Protein AF-A0A432R4G4-F1 (afdb_monomer)

Foldseek 3Di:
DDDPVVVCQCPDPPDHDDLLNVLLVVLVVDDPLAAEDEDDPAAPPDRHQVVSVVSNCVSCVPPPHNYDYHYDYPPDDTDDDDDD

Secondary structure (DSSP, 8-state):
---HHHHHHHHSSSS---HHHHHHHHHTT-STT--EEEE-S-BTTTB-HHHHHHHHHHHTTTS---SEEEEPPTTSPPPP----

Mean predicted aligned error: 4.81 Å

Radius of gyration: 14.16 Å; Cα contacts (8 Å, |Δi|>4): 81; chains: 1; bounding box: 33×21×42 Å

Structure (mmCIF, N/CA/C/O backbone):
data_AF-A0A432R4G4-F1
#
_entry.id   AF-A0A432R4G4-F1
#
loop_
_atom_site.group_PDB
_atom_site.id
_atom_site.type_symbol
_atom_site.label_atom_id
_atom_site.label_alt_id
_atom_site.label_comp_id
_atom_site.label_asym_id
_atom_site.label_entity_id
_atom_site.label_seq_id
_atom_site.pdbx_PDB_ins_code
_atom_site.Cartn_x
_atom_site.Cartn_y
_atom_site.Cartn_z
_atom_site.occupancy
_atom_site.B_iso_or_equiv
_atom_site.auth_seq_id
_atom_site.auth_comp_id
_atom_site.auth_asym_id
_atom_site.auth_atom_id
_atom_site.pdbx_PDB_model_num
ATOM 1 N N . PRO A 1 1 ? -14.447 5.730 16.164 1.00 66.62 1 PRO A N 1
ATOM 2 C CA . PRO A 1 1 ? -13.296 5.090 16.855 1.00 66.62 1 PRO A CA 1
ATOM 3 C C . PRO A 1 1 ? -13.469 3.566 16.939 1.00 66.62 1 PRO A C 1
ATOM 5 O O . PRO A 1 1 ? -14.578 3.103 17.180 1.00 66.62 1 PRO A O 1
ATOM 8 N N . TYR A 1 2 ? -12.400 2.792 16.731 1.00 79.94 2 TYR A N 1
ATOM 9 C CA . TYR A 1 2 ? -12.498 1.330 16.704 1.00 79.94 2 TYR A CA 1
ATOM 10 C C . TYR A 1 2 ? -12.780 0.688 18.079 1.00 79.94 2 TYR A C 1
ATOM 12 O O . TYR A 1 2 ? -12.287 1.195 19.094 1.00 79.94 2 TYR A O 1
ATOM 20 N N . PRO A 1 3 ? -13.504 -0.450 18.126 1.00 88.81 3 PRO A N 1
ATOM 21 C CA . PRO A 1 3 ? -13.643 -1.257 19.337 1.00 88.81 3 PRO A CA 1
ATOM 22 C C . PRO A 1 3 ? -12.280 -1.763 19.830 1.00 88.81 3 PRO A C 1
ATOM 24 O O . PRO A 1 3 ? -11.367 -1.979 19.029 1.00 88.81 3 PRO A O 1
ATOM 27 N N . LEU A 1 4 ? -12.148 -2.004 21.139 1.00 90.75 4 LEU A N 1
ATOM 28 C CA . LEU A 1 4 ? -10.901 -2.486 21.753 1.00 90.75 4 LEU A CA 1
ATOM 29 C C . LEU A 1 4 ? -10.302 -3.733 21.070 1.00 90.75 4 LEU A C 1
ATOM 31 O O . LEU A 1 4 ? -9.108 -3.690 20.773 1.00 90.75 4 LEU A O 1
ATOM 35 N N . PRO A 1 5 ? -11.077 -4.784 20.726 1.00 89.62 5 PRO A N 1
ATOM 36 C CA . PRO A 1 5 ? -10.530 -5.946 20.019 1.00 89.62 5 PRO A CA 1
ATOM 37 C C . PRO A 1 5 ? -9.890 -5.590 18.672 1.00 89.62 5 PRO A C 1
ATOM 39 O O . PRO A 1 5 ? -8.851 -6.130 18.296 1.00 89.62 5 PRO A O 1
ATOM 42 N N . LEU A 1 6 ? -10.479 -4.636 17.945 1.00 86.88 6 LEU A N 1
ATOM 43 C CA . LEU A 1 6 ? -9.953 -4.214 16.652 1.00 86.88 6 LEU A CA 1
ATOM 44 C C . LEU A 1 6 ? -8.669 -3.393 16.821 1.00 86.88 6 LEU A C 1
ATOM 46 O O . LEU A 1 6 ? -7.717 -3.598 16.074 1.00 86.88 6 LEU A O 1
ATOM 50 N N . LYS A 1 7 ? -8.612 -2.519 17.836 1.00 87.56 7 LYS A N 1
ATOM 51 C CA . LYS A 1 7 ? -7.382 -1.795 18.194 1.00 87.56 7 LYS A CA 1
ATOM 52 C C . LYS A 1 7 ? -6.256 -2.767 18.545 1.00 87.56 7 LYS A C 1
ATOM 54 O O . LYS A 1 7 ? -5.150 -2.614 18.043 1.00 87.56 7 LYS A O 1
ATOM 59 N N . GLN A 1 8 ? -6.542 -3.794 19.346 1.00 89.88 8 GLN A N 1
ATOM 60 C CA . GLN A 1 8 ? -5.564 -4.827 19.699 1.00 89.88 8 GLN A CA 1
ATOM 61 C C . GLN A 1 8 ? -5.036 -5.557 18.463 1.00 89.88 8 GLN A C 1
ATOM 63 O O . GLN A 1 8 ? -3.828 -5.728 18.339 1.00 89.88 8 GLN A O 1
ATOM 68 N N . ARG A 1 9 ? -5.914 -5.922 17.519 1.00 87.88 9 ARG A N 1
ATOM 69 C CA . ARG A 1 9 ? -5.496 -6.548 16.258 1.00 87.88 9 ARG A CA 1
ATOM 70 C C . ARG A 1 9 ? -4.586 -5.632 15.436 1.00 87.88 9 ARG A C 1
ATOM 72 O O . ARG A 1 9 ? -3.539 -6.085 14.989 1.00 87.88 9 ARG A O 1
ATOM 79 N N . VAL A 1 10 ? -4.960 -4.359 15.279 1.00 86.25 10 VAL A N 1
ATOM 80 C CA . VAL A 1 10 ? -4.175 -3.356 14.531 1.00 86.25 10 VAL A CA 1
ATOM 81 C C . VAL A 1 10 ? -2.794 -3.123 15.155 1.00 86.25 10 VAL A C 1
ATOM 83 O O . VAL A 1 10 ? -1.825 -2.957 14.426 1.00 86.25 10 VAL A O 1
ATOM 86 N N . HIS A 1 11 ? -2.687 -3.150 16.487 1.00 86.25 11 HIS A N 1
ATOM 87 C CA . HIS A 1 11 ? -1.412 -3.017 17.202 1.00 86.25 11 HIS A CA 1
ATOM 88 C C . HIS A 1 11 ? -0.599 -4.316 17.294 1.00 86.25 11 HIS A C 1
ATOM 90 O O . HIS A 1 11 ? 0.543 -4.292 17.755 1.00 86.25 11 HIS A O 1
ATOM 96 N N . SER A 1 12 ? -1.174 -5.457 16.919 1.00 86.94 12 SER A N 1
ATOM 97 C CA . SER A 1 12 ? -0.478 -6.735 16.999 1.00 86.94 12 SER A CA 1
ATOM 98 C C . SER A 1 12 ? 0.510 -6.907 15.843 1.00 86.94 12 SER A C 1
ATOM 100 O O . SER A 1 12 ? 0.429 -6.233 14.820 1.00 86.94 12 SER A O 1
ATOM 102 N N . LYS A 1 13 ? 1.427 -7.869 15.976 1.00 85.19 13 LYS A N 1
ATOM 103 C CA . 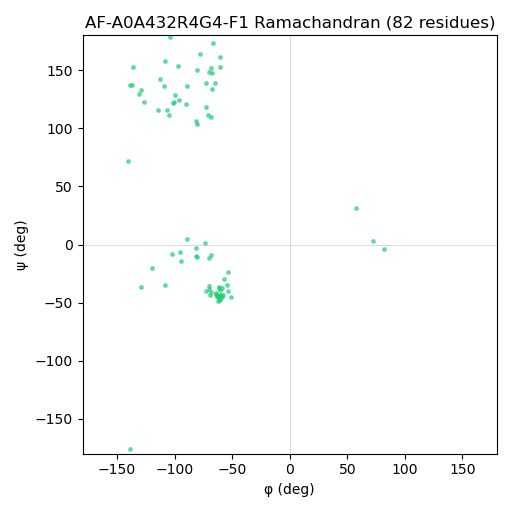LYS A 1 13 ? 2.379 -8.221 14.909 1.00 85.19 13 LYS A CA 1
ATOM 104 C C . LYS A 1 13 ? 1.741 -9.002 13.748 1.00 85.19 13 LYS A C 1
ATOM 106 O O . LYS A 1 13 ? 2.461 -9.452 12.864 1.00 85.19 13 LYS A O 1
ATOM 111 N N . GLN A 1 14 ? 0.433 -9.261 13.787 1.00 82.38 14 GLN A N 1
ATOM 112 C CA . GLN A 1 14 ? -0.251 -10.155 12.855 1.00 82.38 14 GLN A CA 1
ATOM 113 C C . GLN A 1 14 ? -1.577 -9.543 12.389 1.00 82.38 14 GLN A C 1
ATOM 115 O O . GLN A 1 14 ? -2.352 -9.000 13.169 1.00 82.38 14 GLN A O 1
ATOM 120 N N . GLY A 1 15 ? -1.871 -9.654 11.095 1.00 78.75 15 GLY A N 1
ATOM 121 C CA . GLY A 1 15 ? -3.161 -9.241 10.533 1.00 78.75 15 GLY A CA 1
ATOM 122 C C . GLY A 1 15 ? -3.320 -7.745 10.231 1.00 78.75 15 GLY A C 1
ATOM 123 O O . GLY A 1 15 ? -4.343 -7.374 9.658 1.00 78.75 15 GLY A O 1
ATOM 124 N N . HIS A 1 16 ? -2.338 -6.895 10.550 1.00 85.19 16 HIS A N 1
ATOM 125 C CA . HIS A 1 16 ? -2.252 -5.527 10.033 1.00 85.19 16 HIS A CA 1
ATOM 126 C C . HIS A 1 16 ? -0.864 -5.267 9.447 1.00 85.19 16 HIS A C 1
ATOM 128 O O . HIS A 1 16 ? 0.146 -5.590 10.067 1.00 85.19 16 HIS A O 1
ATOM 134 N N . LEU A 1 17 ? -0.832 -4.681 8.253 1.00 87.25 17 LEU A N 1
ATOM 135 C CA . LEU A 1 17 ? 0.383 -4.201 7.613 1.00 87.25 17 LEU A CA 1
ATOM 136 C C . LEU A 1 17 ? 0.390 -2.678 7.727 1.00 87.25 17 LEU A C 1
ATOM 138 O O . LEU A 1 17 ? -0.455 -2.012 7.129 1.00 87.25 17 LEU A O 1
ATOM 142 N N . ALA A 1 18 ? 1.311 -2.134 8.519 1.00 89.31 18 ALA A N 1
ATOM 143 C CA . ALA A 1 18 ? 1.438 -0.692 8.667 1.00 89.31 18 ALA A CA 1
ATOM 144 C C . ALA A 1 18 ? 1.923 -0.056 7.354 1.00 89.31 18 ALA A C 1
ATOM 146 O O . ALA A 1 18 ? 2.738 -0.640 6.641 1.00 89.31 18 ALA A O 1
ATOM 147 N N . ASN A 1 19 ? 1.497 1.180 7.066 1.00 91.50 19 ASN A N 1
ATOM 148 C CA . ASN A 1 19 ? 1.854 1.879 5.820 1.00 91.50 19 ASN A CA 1
ATOM 149 C C . ASN A 1 19 ? 3.372 1.962 5.581 1.00 91.50 19 ASN A C 1
ATOM 151 O O . ASN A 1 19 ? 3.816 1.886 4.442 1.00 91.50 19 ASN A O 1
ATOM 155 N N . GLY A 1 20 ? 4.172 2.111 6.644 1.00 92.38 20 GLY A N 1
ATOM 156 C CA . GLY A 1 20 ? 5.635 2.137 6.531 1.00 92.38 20 GLY A CA 1
ATOM 157 C C . GLY A 1 20 ? 6.228 0.785 6.129 1.00 92.38 20 GLY A C 1
ATOM 158 O O . GLY A 1 20 ? 7.111 0.733 5.278 1.00 92.38 20 GLY A O 1
ATOM 159 N N . ASP A 1 21 ? 5.712 -0.309 6.688 1.00 92.44 21 ASP A N 1
ATOM 160 C CA . ASP A 1 21 ? 6.161 -1.657 6.330 1.00 92.44 21 ASP A CA 1
ATOM 161 C C . ASP A 1 21 ? 5.711 -2.026 4.911 1.00 92.44 21 ASP A C 1
ATOM 163 O O . ASP A 1 21 ? 6.492 -2.599 4.155 1.00 92.44 21 ASP A O 1
ATOM 167 N N . ALA A 1 22 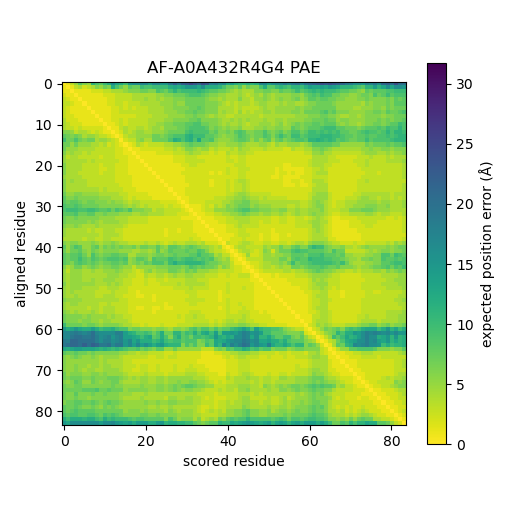? 4.498 -1.622 4.513 1.00 92.94 22 ALA A N 1
ATOM 168 C CA . ALA A 1 22 ? 4.019 -1.751 3.138 1.00 92.94 22 ALA A CA 1
ATOM 169 C C . ALA A 1 22 ? 4.902 -0.981 2.146 1.00 92.94 22 ALA A C 1
ATOM 171 O O . ALA A 1 22 ? 5.270 -1.523 1.107 1.00 92.94 22 ALA A O 1
ATOM 172 N N . ALA A 1 23 ? 5.269 0.264 2.470 1.00 93.44 23 ALA A N 1
ATOM 173 C CA . ALA A 1 23 ? 6.126 1.085 1.620 1.00 93.44 23 ALA A CA 1
ATOM 174 C C . ALA A 1 23 ? 7.523 0.467 1.457 1.00 93.44 23 ALA A C 1
ATOM 176 O O . ALA A 1 23 ? 8.016 0.365 0.336 1.00 93.44 23 ALA A O 1
ATOM 177 N N . ARG A 1 24 ? 8.129 -0.014 2.552 1.00 94.06 24 ARG A N 1
ATOM 178 C CA . ARG A 1 24 ? 9.433 -0.693 2.511 1.00 94.06 24 ARG A CA 1
ATOM 179 C C . ARG A 1 24 ? 9.379 -1.992 1.713 1.00 94.06 24 ARG A C 1
ATOM 181 O O . ARG A 1 24 ? 10.295 -2.283 0.952 1.00 94.06 24 ARG A O 1
ATOM 188 N N . PHE A 1 25 ? 8.314 -2.772 1.886 1.00 93.06 25 PHE A N 1
ATOM 189 C CA . PHE A 1 25 ? 8.097 -3.983 1.103 1.00 93.06 25 PHE A CA 1
ATOM 190 C C . PHE A 1 25 ? 7.989 -3.661 -0.390 1.00 93.06 25 PHE A C 1
ATOM 192 O O . PHE A 1 25 ? 8.700 -4.259 -1.191 1.00 93.06 25 PHE A O 1
ATOM 199 N N . LEU A 1 26 ? 7.178 -2.661 -0.747 1.00 93.12 26 LEU A N 1
ATOM 200 C CA . LEU A 1 26 ? 7.044 -2.194 -2.123 1.00 93.12 26 LEU A CA 1
ATOM 201 C C . LEU A 1 26 ? 8.384 -1.739 -2.705 1.00 93.12 26 LEU A C 1
ATOM 203 O O . LEU A 1 26 ? 8.694 -2.111 -3.828 1.00 93.12 26 LEU A O 1
ATOM 207 N N . ALA A 1 27 ? 9.199 -0.994 -1.953 1.00 92.00 27 ALA A N 1
ATOM 208 C CA . ALA A 1 27 ? 10.519 -0.554 -2.408 1.00 92.00 27 ALA A CA 1
ATOM 209 C C . ALA A 1 27 ? 11.440 -1.723 -2.810 1.00 92.00 27 ALA A C 1
ATOM 211 O O . ALA A 1 27 ? 12.264 -1.563 -3.705 1.00 92.00 27 ALA A O 1
ATOM 212 N N . GLY A 1 28 ? 11.276 -2.899 -2.194 1.00 91.88 28 GLY A N 1
ATOM 213 C CA . GLY A 1 28 ? 11.989 -4.124 -2.572 1.00 91.88 28 GLY A CA 1
ATOM 214 C C . GLY A 1 28 ? 11.408 -4.869 -3.781 1.00 91.88 28 GLY A C 1
ATOM 215 O O . GLY A 1 28 ? 12.053 -5.789 -4.272 1.00 91.88 28 GLY A O 1
ATOM 216 N N . LEU A 1 29 ? 10.213 -4.495 -4.245 1.00 90.62 29 LEU A N 1
ATOM 217 C CA . LEU A 1 29 ? 9.535 -5.072 -5.413 1.00 90.62 29 LEU A CA 1
ATOM 218 C C . LEU A 1 29 ? 9.625 -4.191 -6.663 1.00 90.62 29 LEU A C 1
ATOM 220 O O . LEU A 1 29 ? 9.177 -4.604 -7.727 1.00 90.62 29 LEU A O 1
ATOM 224 N N . VAL A 1 30 ? 10.128 -2.959 -6.540 1.00 90.25 30 VAL A N 1
ATOM 225 C CA . VAL A 1 30 ? 10.189 -2.042 -7.678 1.00 90.25 30 VAL A CA 1
ATOM 226 C C . VAL A 1 30 ? 11.240 -2.517 -8.673 1.00 90.25 30 VAL A C 1
ATOM 228 O O . VAL A 1 30 ? 12.441 -2.414 -8.428 1.00 90.25 30 VAL A O 1
ATOM 231 N N . ASP A 1 31 ? 10.766 -2.957 -9.830 1.00 87.50 31 ASP A N 1
ATOM 232 C CA . ASP A 1 31 ? 11.558 -3.197 -11.027 1.00 87.50 31 ASP A CA 1
ATOM 233 C C . ASP A 1 31 ? 10.801 -2.702 -12.274 1.00 87.50 31 ASP A C 1
ATOM 235 O O . ASP A 1 31 ? 9.736 -2.089 -12.174 1.00 87.50 31 ASP A O 1
ATOM 239 N N . SER A 1 32 ? 11.372 -2.923 -13.459 1.00 85.56 32 SER A N 1
ATOM 240 C CA . SER A 1 32 ? 10.804 -2.460 -14.729 1.00 85.56 32 SER A CA 1
ATOM 241 C C . SER A 1 32 ? 9.522 -3.180 -15.163 1.00 85.56 32 SER A C 1
ATOM 243 O O . SER A 1 32 ? 8.909 -2.748 -16.132 1.00 85.56 32 SER A O 1
ATOM 245 N N . SER A 1 33 ? 9.152 -4.286 -14.513 1.00 89.00 33 SER A N 1
ATOM 246 C CA . SER A 1 33 ? 7.942 -5.068 -14.803 1.00 89.00 33 SER A CA 1
ATOM 247 C C . SER A 1 33 ? 6.749 -4.675 -13.934 1.00 89.00 33 SER A C 1
ATOM 249 O O . SER A 1 33 ? 5.617 -5.045 -14.232 1.00 89.00 33 SER A O 1
ATOM 251 N N . LEU A 1 34 ? 6.976 -3.919 -12.857 1.00 90.69 34 LEU A N 1
ATOM 252 C CA . LEU A 1 34 ? 5.890 -3.409 -12.036 1.00 90.69 34 LEU A CA 1
ATOM 253 C C . LEU A 1 34 ? 5.159 -2.292 -12.792 1.00 90.69 34 LEU A C 1
ATOM 255 O O . LEU A 1 34 ? 5.747 -1.252 -13.081 1.00 90.69 34 LEU A O 1
ATOM 259 N N . GLU A 1 35 ? 3.869 -2.496 -13.064 1.00 91.44 35 GLU A N 1
ATOM 260 C CA . GLU A 1 35 ? 3.029 -1.537 -13.802 1.00 91.44 35 GLU A CA 1
ATOM 261 C C . GLU A 1 35 ? 2.000 -0.818 -12.922 1.00 91.44 35 GLU A C 1
ATOM 263 O O . GLU A 1 35 ? 1.719 0.366 -13.119 1.00 91.44 35 GLU A O 1
ATOM 268 N N . TYR A 1 36 ? 1.446 -1.506 -11.917 1.00 92.50 36 TYR A N 1
ATOM 269 C CA . TYR A 1 36 ? 0.367 -0.975 -11.083 1.00 92.50 36 TYR A CA 1
ATOM 270 C C . TYR A 1 36 ? 0.553 -1.320 -9.609 1.00 92.50 36 TYR A C 1
ATOM 272 O O . TYR A 1 36 ? 0.839 -2.457 -9.240 1.00 92.50 36 TYR A O 1
ATOM 280 N N . VAL A 1 37 ? 0.292 -0.338 -8.747 1.00 93.25 37 VAL A N 1
ATOM 281 C CA . VAL A 1 37 ? 0.230 -0.499 -7.294 1.00 93.25 37 VAL A CA 1
ATOM 282 C C . VAL A 1 37 ? -1.097 0.047 -6.791 1.00 93.25 37 VAL A C 1
ATOM 284 O O . VAL A 1 37 ? -1.407 1.224 -6.964 1.00 93.25 37 VAL A O 1
ATOM 287 N N . VAL A 1 38 ? -1.872 -0.795 -6.111 1.00 94.06 38 VAL A N 1
ATOM 288 C CA . VAL A 1 38 ? -3.128 -0.383 -5.475 1.00 94.06 38 VAL A CA 1
ATOM 289 C C . VAL A 1 38 ? -2.935 -0.316 -3.965 1.00 94.06 38 VAL A C 1
ATOM 291 O O . VAL A 1 38 ? -2.706 -1.335 -3.314 1.00 94.06 38 VAL A O 1
ATOM 294 N N . LEU A 1 39 ? -3.054 0.880 -3.386 1.00 93.38 39 LEU A N 1
ATOM 295 C CA . LEU A 1 39 ? -3.066 1.053 -1.934 1.00 93.38 39 LEU A CA 1
ATOM 296 C C . LEU A 1 39 ? -4.476 0.757 -1.421 1.00 93.38 39 LEU A C 1
ATOM 298 O O . LEU A 1 39 ? -5.409 1.533 -1.638 1.00 93.38 39 LEU A O 1
ATOM 302 N N . ALA A 1 40 ? -4.624 -0.397 -0.774 1.00 89.19 40 ALA A N 1
ATOM 303 C CA . ALA A 1 40 ? -5.887 -0.898 -0.243 1.00 89.19 40 ALA A CA 1
ATOM 304 C C . ALA A 1 40 ? -5.992 -0.735 1.282 1.00 89.19 40 ALA A C 1
ATOM 306 O O . ALA A 1 40 ? -5.072 -0.258 1.944 1.00 89.19 40 ALA A O 1
ATOM 307 N N . HIS A 1 41 ? -7.135 -1.148 1.847 1.00 78.38 41 HIS A N 1
ATOM 308 C CA . HIS A 1 41 ? -7.414 -1.092 3.291 1.00 78.38 41 HIS A CA 1
ATOM 309 C C . HIS A 1 41 ? -7.317 0.323 3.892 1.00 78.38 41 HIS A C 1
ATOM 311 O O . HIS A 1 41 ? -6.964 0.510 5.063 1.00 78.38 41 HIS A O 1
ATOM 317 N N . LEU A 1 42 ? -7.644 1.325 3.078 1.00 84.12 42 LEU A N 1
ATOM 318 C CA . LEU A 1 42 ? -7.756 2.716 3.487 1.00 84.12 42 LEU A CA 1
ATOM 319 C C . LEU A 1 42 ? -9.120 2.938 4.148 1.00 84.12 42 LEU A C 1
ATOM 321 O O . LEU A 1 42 ? -10.096 2.248 3.853 1.00 84.12 42 LEU A O 1
ATOM 325 N N . SER A 1 43 ? -9.187 3.884 5.078 1.00 81.31 43 SER A N 1
ATOM 326 C CA . SER A 1 43 ? -10.434 4.254 5.750 1.00 81.31 43 SER A CA 1
ATOM 327 C C . SER A 1 43 ? -10.545 5.764 5.850 1.00 81.31 43 SER A C 1
ATOM 329 O O . SER A 1 43 ? -9.538 6.453 5.977 1.00 81.31 43 SER A O 1
ATOM 331 N N . GLU A 1 44 ? -11.774 6.264 5.892 1.00 78.06 44 GLU A N 1
ATOM 332 C CA . GLU A 1 44 ? -12.076 7.699 5.991 1.00 78.06 44 GLU A CA 1
ATOM 333 C C . GLU A 1 44 ? -11.678 8.321 7.338 1.00 78.06 44 GLU A C 1
ATOM 335 O O . GLU A 1 44 ? -11.758 9.530 7.512 1.00 78.06 44 GLU A O 1
ATOM 340 N N . THR A 1 45 ? -11.284 7.503 8.323 1.00 76.50 45 THR A N 1
ATOM 341 C CA . THR A 1 45 ? -11.052 7.973 9.699 1.00 76.50 45 THR A CA 1
ATOM 342 C C . THR A 1 45 ? -9.711 7.568 10.300 1.00 76.50 45 THR A C 1
ATOM 344 O O . THR A 1 45 ? -9.149 8.352 11.055 1.00 76.50 45 THR A O 1
ATOM 347 N N . ASN A 1 46 ? -9.189 6.367 10.023 1.00 77.38 46 ASN A N 1
ATOM 348 C CA . ASN A 1 46 ? -8.013 5.844 10.742 1.00 77.38 46 ASN A CA 1
ATOM 349 C C . ASN A 1 46 ? -6.802 5.559 9.845 1.00 77.38 46 ASN A C 1
ATOM 351 O O . ASN A 1 46 ? -5.689 5.460 10.346 1.00 77.38 46 ASN A O 1
ATOM 355 N N . ASN A 1 47 ? -7.010 5.395 8.540 1.00 83.75 47 ASN A N 1
ATOM 356 C CA . ASN A 1 47 ? -5.956 5.119 7.568 1.00 83.75 47 ASN A CA 1
ATOM 357 C C . ASN A 1 47 ? -6.247 5.916 6.302 1.00 83.75 47 ASN A C 1
ATOM 359 O O . ASN A 1 47 ? -6.735 5.367 5.312 1.00 83.75 47 ASN A O 1
ATOM 363 N N . LEU A 1 48 ? -6.049 7.226 6.411 1.00 89.81 48 LEU A N 1
ATOM 364 C CA . LEU A 1 48 ? -6.408 8.166 5.365 1.00 89.81 48 LEU A CA 1
ATOM 365 C C . LEU A 1 48 ? -5.554 7.922 4.108 1.00 89.81 48 LEU A C 1
ATOM 367 O O . LEU A 1 48 ? -4.346 7.678 4.238 1.00 89.81 48 LEU A O 1
ATOM 371 N N . PRO A 1 49 ? -6.146 7.988 2.903 1.00 90.94 49 PRO A N 1
ATOM 372 C CA . PRO A 1 49 ? -5.432 7.733 1.654 1.00 90.94 49 PRO A CA 1
ATOM 373 C C . PRO A 1 49 ? -4.161 8.567 1.472 1.00 90.94 49 PRO A C 1
ATOM 375 O O . PRO A 1 49 ? -3.133 8.053 1.031 1.00 90.94 49 PRO A O 1
ATOM 378 N N . GLU A 1 50 ? -4.204 9.837 1.862 1.00 90.94 50 GLU A N 1
ATOM 379 C CA . GLU A 1 50 ? -3.089 10.774 1.779 1.00 90.94 50 GLU A CA 1
ATOM 380 C C . GLU A 1 50 ? -1.886 10.331 2.619 1.00 90.94 50 GLU A C 1
ATOM 382 O O . GLU A 1 50 ? -0.751 10.441 2.159 1.00 90.94 50 GLU A O 1
ATOM 387 N N . ILE A 1 51 ? -2.119 9.745 3.798 1.00 91.06 51 ILE A N 1
ATOM 388 C CA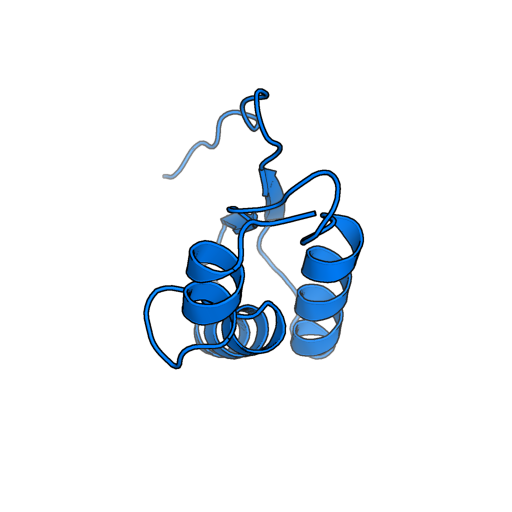 . ILE A 1 51 ? -1.052 9.261 4.684 1.00 91.06 51 ILE A CA 1
ATOM 389 C C . ILE A 1 51 ? -0.372 8.039 4.062 1.00 91.06 51 ILE A C 1
ATOM 391 O O . ILE A 1 51 ? 0.855 7.925 4.082 1.00 91.06 51 ILE A O 1
ATOM 395 N N . ALA A 1 52 ? -1.154 7.109 3.508 1.00 92.19 52 ALA A N 1
ATOM 396 C CA . ALA A 1 52 ? -0.610 5.930 2.839 1.00 92.19 52 ALA A CA 1
ATOM 397 C C . ALA A 1 52 ? 0.216 6.324 1.604 1.00 92.19 52 ALA A C 1
ATOM 399 O O . ALA A 1 52 ? 1.342 5.852 1.432 1.00 92.19 52 ALA A O 1
ATOM 400 N N . LEU A 1 53 ? -0.306 7.248 0.793 1.00 92.38 53 LEU A N 1
ATOM 401 C CA . LEU A 1 53 ? 0.373 7.751 -0.397 1.00 92.38 53 LEU A CA 1
ATOM 402 C C . LEU A 1 53 ? 1.673 8.488 -0.057 1.00 92.38 53 LEU A C 1
ATOM 404 O O . LEU A 1 53 ? 2.690 8.273 -0.713 1.00 92.38 53 LEU A O 1
ATOM 408 N N . GLU A 1 54 ? 1.661 9.343 0.966 1.00 92.62 54 GLU A N 1
ATOM 409 C CA . GLU A 1 54 ? 2.851 10.063 1.423 1.00 92.62 54 GLU A CA 1
ATOM 410 C C . GLU A 1 54 ? 3.950 9.096 1.877 1.00 92.62 54 GLU A C 1
ATOM 412 O O . GLU A 1 54 ? 5.116 9.275 1.518 1.00 92.62 54 GLU A O 1
ATOM 417 N N . ARG A 1 55 ? 3.589 8.045 2.628 1.00 93.69 55 ARG A N 1
ATOM 418 C CA . ARG A 1 55 ? 4.540 7.019 3.077 1.00 93.69 55 ARG A CA 1
ATOM 419 C C . ARG A 1 55 ? 5.181 6.286 1.905 1.00 93.69 55 ARG A C 1
ATOM 421 O O . ARG A 1 55 ? 6.402 6.172 1.874 1.00 93.69 55 ARG A O 1
ATOM 428 N N . VAL A 1 56 ? 4.383 5.867 0.924 1.00 93.06 56 VAL A N 1
ATOM 429 C CA . VAL A 1 56 ? 4.890 5.213 -0.291 1.00 93.06 56 VAL A CA 1
ATOM 430 C C . VAL A 1 56 ? 5.808 6.146 -1.077 1.00 93.06 56 VAL A C 1
ATOM 432 O O . VAL A 1 56 ? 6.932 5.775 -1.398 1.00 93.06 56 VAL A O 1
ATOM 435 N N . ARG A 1 57 ? 5.386 7.390 -1.326 1.00 91.12 57 ARG A N 1
ATOM 436 C CA . ARG A 1 57 ? 6.209 8.379 -2.043 1.00 91.12 57 ARG A CA 1
ATOM 437 C C . ARG A 1 57 ? 7.523 8.672 -1.329 1.00 91.12 57 ARG A C 1
ATOM 439 O O . ARG A 1 57 ? 8.545 8.828 -1.984 1.00 91.12 57 ARG A O 1
ATOM 446 N N . THR A 1 58 ? 7.490 8.753 -0.002 1.00 92.06 58 THR A N 1
ATOM 447 C CA . THR A 1 58 ? 8.662 9.005 0.843 1.00 92.06 58 THR A CA 1
ATOM 448 C C . THR A 1 58 ? 9.688 7.883 0.750 1.00 92.06 58 THR A C 1
ATOM 450 O O . THR A 1 58 ? 10.880 8.170 0.639 1.00 92.06 58 THR A O 1
ATOM 453 N N . GLU A 1 59 ? 9.235 6.632 0.764 1.00 92.19 59 GLU A N 1
ATOM 454 C CA . GLU A 1 59 ? 10.124 5.476 0.640 1.00 92.19 59 GLU A CA 1
ATOM 455 C C . GLU A 1 59 ? 10.709 5.366 -0.777 1.00 92.19 59 GLU A C 1
ATOM 457 O O . GLU A 1 59 ? 11.878 5.038 -0.947 1.00 92.19 59 GLU A O 1
ATOM 462 N N . LEU A 1 60 ? 9.925 5.719 -1.802 1.00 88.44 60 LEU A N 1
ATOM 463 C CA . LEU A 1 60 ? 10.302 5.573 -3.210 1.00 88.44 60 LEU A CA 1
ATOM 464 C C . LEU A 1 60 ? 11.048 6.773 -3.817 1.00 88.44 60 LEU A C 1
ATOM 466 O O . LEU A 1 60 ? 11.331 6.751 -5.010 1.00 88.44 60 LEU A O 1
ATOM 470 N N . ARG A 1 61 ? 11.392 7.822 -3.052 1.00 79.38 61 ARG A N 1
ATOM 471 C CA . ARG A 1 61 ? 11.968 9.081 -3.593 1.00 79.38 61 ARG A CA 1
ATOM 472 C C . ARG A 1 61 ? 13.215 8.911 -4.473 1.00 79.38 61 ARG A C 1
ATOM 474 O O . ARG A 1 61 ? 13.516 9.815 -5.246 1.00 79.38 61 ARG A O 1
ATOM 481 N N . SER A 1 62 ? 13.964 7.820 -4.327 1.00 64.88 62 SER A N 1
ATOM 482 C CA . SER A 1 62 ? 15.162 7.522 -5.125 1.00 64.88 62 SER A CA 1
ATOM 483 C C . SER A 1 62 ? 14.905 6.619 -6.336 1.00 64.88 62 SER A C 1
ATOM 485 O O . SER A 1 62 ? 15.821 6.412 -7.126 1.00 64.88 62 SER A O 1
ATOM 487 N N . ALA A 1 63 ? 13.694 6.082 -6.491 1.00 66.94 63 ALA A N 1
ATOM 488 C CA . ALA A 1 63 ? 13.308 5.247 -7.620 1.00 66.94 63 ALA A CA 1
ATOM 489 C C . ALA A 1 63 ? 12.519 6.079 -8.638 1.00 66.94 63 ALA A C 1
ATOM 491 O O . ALA A 1 63 ? 11.541 6.746 -8.296 1.00 66.94 63 ALA A O 1
ATOM 492 N N . THR A 1 64 ? 12.915 6.030 -9.910 1.00 65.31 64 THR A N 1
ATOM 493 C CA . THR A 1 64 ? 12.028 6.471 -10.989 1.00 65.31 64 THR A CA 1
ATOM 494 C C . THR A 1 64 ? 10.879 5.477 -11.064 1.00 65.31 64 THR A C 1
ATOM 496 O O . THR A 1 64 ? 11.070 4.312 -11.402 1.00 65.31 64 THR A O 1
ATOM 499 N N . VAL A 1 65 ? 9.693 5.930 -10.671 1.00 68.06 65 VAL A N 1
ATOM 500 C CA . VAL A 1 65 ? 8.510 5.084 -10.553 1.00 68.06 65 VAL A CA 1
ATOM 501 C C . VAL A 1 65 ? 7.909 4.901 -11.948 1.00 68.06 65 VAL A C 1
ATOM 503 O O . VAL A 1 65 ? 7.315 5.832 -12.485 1.00 68.06 65 VAL A O 1
ATOM 506 N N . GLY A 1 66 ? 8.117 3.727 -12.548 1.00 83.62 66 GLY A N 1
ATOM 507 C CA . GLY A 1 66 ? 7.536 3.350 -13.846 1.00 83.62 66 GLY A CA 1
ATOM 508 C C . GLY A 1 66 ? 6.092 2.841 -13.766 1.00 83.62 66 GLY A C 1
ATOM 509 O O . GLY A 1 66 ? 5.493 2.573 -14.800 1.00 83.62 66 GLY A O 1
ATOM 510 N N . PHE A 1 67 ? 5.536 2.727 -12.557 1.00 89.00 67 PHE A N 1
ATOM 511 C CA . PHE A 1 67 ? 4.192 2.215 -12.301 1.00 89.00 67 PHE A CA 1
ATOM 512 C C . PHE A 1 67 ? 3.213 3.300 -11.870 1.00 89.00 67 PHE A C 1
ATOM 514 O O . PHE A 1 67 ? 3.582 4.322 -11.285 1.00 89.00 67 PHE A O 1
ATOM 521 N N . GLU A 1 68 ? 1.929 3.025 -12.068 1.00 90.31 68 GLU A N 1
ATOM 522 C CA . GLU A 1 68 ? 0.857 3.863 -11.559 1.00 90.31 68 GLU A CA 1
ATOM 523 C C . GLU A 1 68 ? 0.424 3.453 -10.145 1.00 90.31 68 GLU A C 1
ATOM 525 O O . GLU A 1 68 ? 0.218 2.276 -9.849 1.00 90.31 68 GLU A O 1
ATOM 530 N N . ILE A 1 69 ? 0.213 4.445 -9.274 1.00 91.50 69 ILE A N 1
ATOM 531 C CA . ILE A 1 69 ? -0.361 4.244 -7.940 1.00 91.50 69 ILE A CA 1
ATOM 532 C C . ILE A 1 69 ? -1.845 4.621 -7.949 1.00 91.50 69 ILE A C 1
ATOM 534 O O . ILE A 1 69 ? -2.199 5.770 -8.209 1.00 91.50 69 ILE A O 1
ATOM 538 N N . SER A 1 70 ? -2.704 3.674 -7.579 1.00 93.25 70 SER A N 1
ATOM 539 C CA . SER A 1 70 ? -4.143 3.866 -7.384 1.00 93.25 70 SER A CA 1
ATOM 540 C C . SER A 1 70 ? -4.539 3.711 -5.914 1.00 93.25 70 SER A C 1
ATOM 542 O O . SER A 1 70 ? -4.018 2.858 -5.198 1.00 93.25 70 SER A O 1
ATOM 544 N N . LEU A 1 71 ? -5.488 4.528 -5.456 1.00 92.50 71 LEU A N 1
ATOM 545 C CA . LEU A 1 71 ? -6.023 4.488 -4.092 1.00 92.50 71 LEU A CA 1
ATOM 546 C C . LEU A 1 71 ? -7.379 3.780 -4.104 1.00 92.50 71 LEU A C 1
ATOM 548 O O . LEU A 1 71 ? -8.294 4.222 -4.798 1.00 92.50 71 LEU A O 1
ATOM 552 N N . ALA A 1 72 ? -7.525 2.700 -3.336 1.00 91.94 72 ALA A N 1
ATOM 553 C CA . ALA A 1 72 ? -8.814 2.035 -3.173 1.00 91.94 72 ALA A CA 1
ATOM 554 C C . ALA A 1 72 ? -9.575 2.643 -1.988 1.00 91.94 72 ALA A C 1
ATOM 556 O O . ALA A 1 72 ? -9.103 2.614 -0.849 1.00 91.94 72 ALA A O 1
ATOM 557 N N . ALA A 1 73 ? -10.762 3.181 -2.261 1.00 86.38 73 ALA A N 1
ATOM 558 C CA . ALA A 1 73 ? -11.636 3.766 -1.254 1.00 86.38 73 ALA A CA 1
ATOM 559 C C . ALA A 1 73 ? -12.713 2.772 -0.796 1.00 86.38 73 ALA A C 1
ATOM 561 O O . ALA A 1 73 ? -13.120 1.866 -1.523 1.00 86.38 73 ALA A O 1
ATOM 562 N N . GLN A 1 74 ? -13.206 2.951 0.428 1.00 85.12 74 GLN A N 1
ATOM 563 C CA . GLN A 1 74 ? -14.314 2.148 0.929 1.00 85.12 74 GLN A CA 1
ATOM 564 C C . GLN A 1 74 ? -15.597 2.481 0.147 1.00 85.12 74 GLN A C 1
ATOM 566 O O . GLN A 1 74 ? -15.907 3.644 -0.100 1.00 85.12 74 GLN A O 1
ATOM 571 N N . GLY A 1 75 ? -16.337 1.451 -0.272 1.00 87.12 75 GLY A N 1
ATOM 572 C CA . GLY A 1 75 ? -17.613 1.615 -0.979 1.00 87.12 75 GLY A CA 1
ATOM 573 C C . GLY A 1 75 ? -17.509 2.114 -2.425 1.00 87.12 75 GLY A C 1
ATOM 574 O O . GLY A 1 75 ? 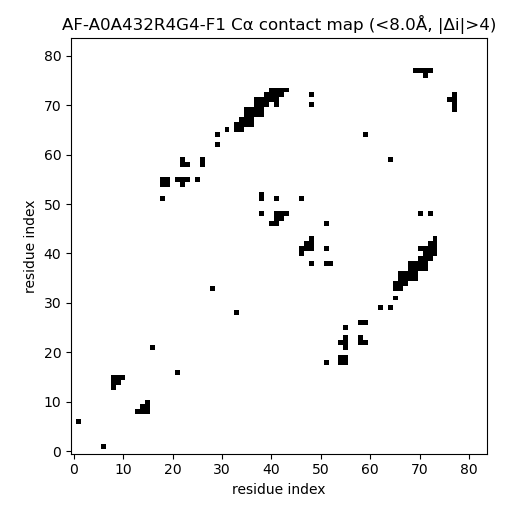-18.542 2.290 -3.061 1.00 87.12 75 GLY A O 1
ATOM 575 N N . HIS A 1 76 ? -16.297 2.304 -2.956 1.00 88.00 76 HIS A N 1
ATOM 576 C CA . HIS A 1 76 ? -16.071 2.780 -4.319 1.00 88.00 76 HIS A CA 1
ATOM 577 C C . HIS A 1 76 ? -15.055 1.880 -5.029 1.00 88.00 76 HIS A C 1
ATOM 579 O O . HIS A 1 76 ? -13.984 1.622 -4.474 1.00 88.00 76 HIS A O 1
ATOM 585 N N . PRO A 1 77 ? -15.352 1.395 -6.246 1.00 90.38 77 PRO A N 1
ATOM 586 C CA . PRO A 1 77 ? -14.373 0.644 -7.012 1.00 90.38 77 PRO A CA 1
ATOM 587 C C . PRO A 1 77 ? -13.232 1.564 -7.455 1.00 90.38 77 PRO A C 1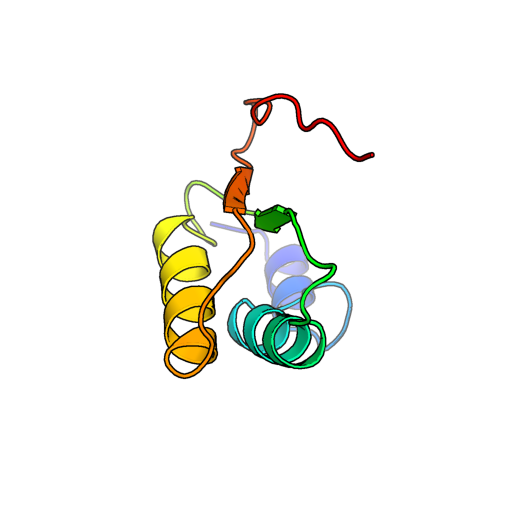
ATOM 589 O O . PRO A 1 77 ? -13.418 2.762 -7.677 1.00 90.38 77 PRO A O 1
ATOM 592 N N . THR A 1 78 ? -12.046 0.990 -7.628 1.00 91.00 78 THR A N 1
ATOM 593 C CA . THR A 1 78 ? -10.992 1.646 -8.402 1.00 91.00 78 THR A CA 1
ATOM 594 C C . THR A 1 78 ? -11.408 1.731 -9.871 1.00 91.00 78 THR A C 1
ATOM 596 O O . THR A 1 78 ? -12.393 1.128 -10.305 1.00 91.00 78 THR A O 1
ATOM 599 N N . ARG A 1 79 ? -10.603 2.420 -10.680 1.00 90.12 79 ARG A N 1
ATOM 600 C CA . ARG A 1 79 ? -10.658 2.219 -12.129 1.00 90.12 79 ARG A CA 1
ATOM 601 C C . ARG A 1 79 ? -10.322 0.763 -12.487 1.00 90.12 79 ARG A C 1
ATOM 603 O O . ARG A 1 79 ? -9.710 0.046 -11.691 1.00 90.12 79 ARG A O 1
ATOM 610 N N . LEU A 1 80 ? -10.697 0.356 -13.694 1.00 91.69 80 LEU A N 1
ATOM 611 C CA . LEU A 1 80 ? -10.258 -0.913 -14.266 1.00 91.69 80 LEU A CA 1
ATOM 612 C C . LEU A 1 80 ? -8.783 -0.820 -14.670 1.00 91.69 80 LEU A C 1
ATOM 614 O O . LEU A 1 80 ? -8.349 0.197 -15.213 1.00 91.69 80 LEU A O 1
ATOM 618 N N . PHE A 1 81 ? -8.038 -1.889 -14.408 1.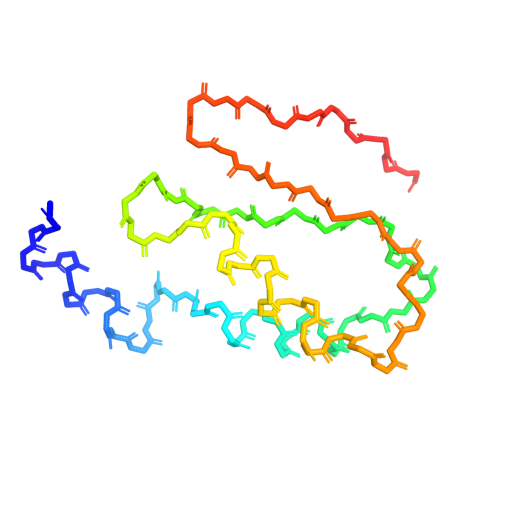00 89.62 81 PHE A N 1
ATOM 619 C CA . PHE A 1 81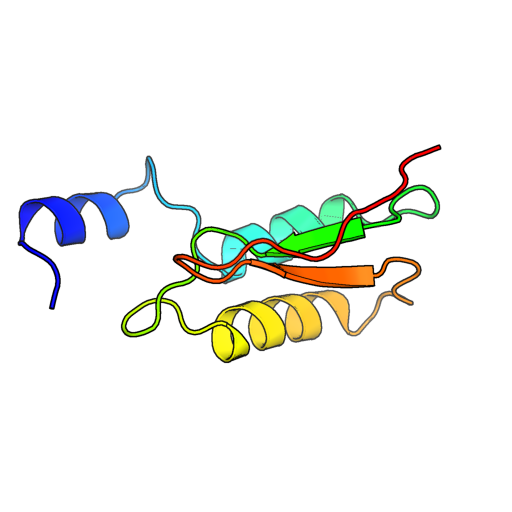 ? -6.651 -2.050 -14.833 1.00 89.62 81 PHE A CA 1
ATOM 620 C C . PHE A 1 81 ? -6.606 -3.104 -15.933 1.00 89.62 81 PHE A C 1
ATOM 622 O O . PHE A 1 81 ? -7.266 -4.137 -15.815 1.00 89.62 81 PHE A O 1
ATOM 629 N N . SER A 1 82 ? -5.842 -2.837 -16.987 1.00 88.81 82 SER A N 1
ATOM 630 C CA . SER A 1 82 ? -5.457 -3.868 -17.949 1.00 88.81 82 SER A CA 1
ATOM 631 C C . SER A 1 82 ? -4.078 -4.350 -17.536 1.00 88.81 82 SER A C 1
ATOM 633 O O . SER A 1 82 ? -3.189 -3.524 -17.352 1.00 88.81 82 SER A O 1
ATOM 635 N N . VAL A 1 83 ? -3.944 -5.651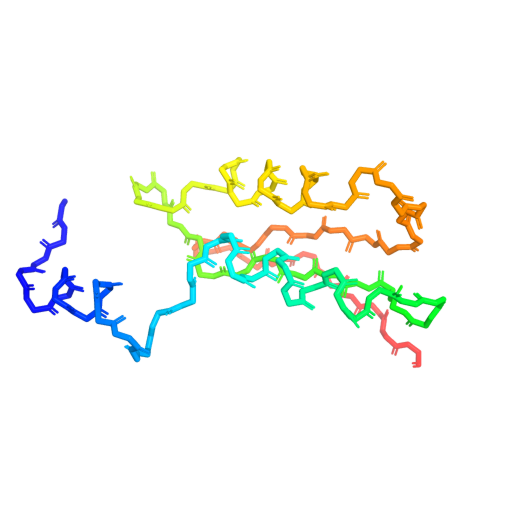 -17.320 1.00 82.62 83 VAL A N 1
ATOM 636 C CA . VAL A 1 83 ? -2.670 -6.301 -17.015 1.00 82.62 83 VAL A CA 1
ATOM 637 C C . VAL A 1 83 ? -2.404 -7.208 -18.206 1.00 82.62 83 VAL A C 1
ATOM 639 O O . VAL A 1 83 ? -3.251 -8.058 -18.498 1.00 82.62 83 VAL A O 1
ATOM 642 N N . GLU A 1 84 ? -1.332 -6.931 -18.944 1.00 75.50 84 GLU A N 1
ATOM 643 C CA . GLU A 1 84 ? -0.925 -7.720 -20.116 1.00 75.50 84 GLU A CA 1
ATOM 644 C C . GLU A 1 84 ? -0.235 -9.033 -19.718 1.00 75.50 84 GLU A C 1
ATOM 646 O O . GLU A 1 84 ? 0.395 -9.092 -18.635 1.00 75.50 84 GLU A O 1
#

Sequence (84 aa):
PYPLPLKQRVHSKQGHLANGDAARFLAGLVDSSLEYVVLAHLSETNNLPEIALERVRTELRSATVGFEISLAAQGHPTRLFSVE

Solvent-accessible surface area (backbone atoms only — not comparable to full-atom values): 5399 Å² total; per-residue (Å²): 134,78,57,69,72,56,49,51,40,59,73,36,98,53,96,45,80,53,53,65,59,49,21,56,53,47,60,77,63,72,53,96,82,46,56,73,44,73,51,63,91,34,36,99,82,85,38,43,63,67,60,46,51,49,39,36,53,63,63,38,71,88,53,88,75,81,42,50,80,44,72,37,51,78,99,46,82,60,82,90,80,89,82,134

pLDDT: mean 87.18, std 6.9, range [64.88, 94.06]

Nearest PDB structures (foldseek):
  1hye-assembly1_A-2  TM=6.428E-01  e=1.532E+00  Methanocaldococcus jannaschii
  3hs3-assembly1_B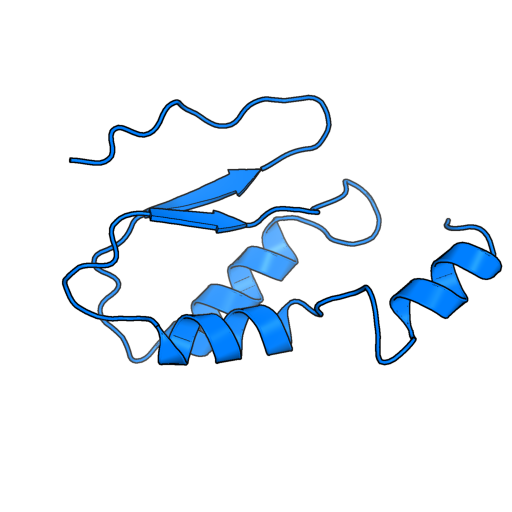  TM=4.958E-01  e=6.789E-01  Lactobacillus acidophilus
  1hyg-assembly1_A  TM=6.366E-01  e=2.462E+00  Methanocaldococcus jannaschii
  5bsk-assembly1_D  TM=3.926E-01  e=1.337E+00  Homo sapiens
  8c6u-assembly1_A  TM=3.446E-01  e=8.321E-01  Agrobacterium tumefaciens